Protein AF-A0A0F5FU61-F1 (afdb_monomer_lite)

InterPro domains:
  IPR010064 Bacteriophage HK97-gp10, putative tail-component [PF04883] (12-126)
  IPR010064 Bacteriophage HK97-gp10, putative tail-component [TIGR01725] (8-158)

pLDDT: mean 83.32, std 13.16, range [36.47, 97.88]

Foldseek 3Di:
DDDDDDDPDVVVLVVLCVVPDLVVVQVLLQVLLQVLLVQLQQQLLVLDDDDVPDDPPDQSNFWHKAQDDPDCFLVVQLVVCVVVVHDNVVSVVSSVVRVVVPDPDSYDIDTGGDPVPPCVVCQQQPDPVDHHSRRNVVSCVVRVVVSVVSSVVSSVVVSVVSVVVVVVVVVVVVVVVD

Secondary structure (DSSP, 8-state):
-------S-HHHHHHHHHTS-HHHHHHHHHHHHHHHHHHHHHHHHHHS---TTSPSS-TGGGEEEES-----TTHHHHHHHHHTT--HHHHHHHHHHHHHHT--SSS--EEEE-TT-TTHHHHHH--SSS----SHHHHHHHHHHHHHHHHHHHHHHHHHHHHHHHHHHHHHHHHHH-

Sequence (178 aa):
MKVSYKVEGLSEFDAALGQLSKATARNVLRRVLMKAGQPIADTAARLAPDDPETGTPDLHTSITVSPQLKNPVGKAEYREVLQAGGSRAEAAAAMRDARRAGSETFAEVYVGPDYRQFHAHFQEFGTAHHGPQPFVRPAFDQEAGKALDIIKAELGDEIEKAAQRAARRAARRAARGS

Radius of gyration: 21.15 Å; chains: 1; bounding box: 52×39×60 Å

Structure (mmCIF, N/CA/C/O backbone):
data_AF-A0A0F5FU61-F1
#
_entry.id   AF-A0A0F5FU61-F1
#
loop_
_atom_site.group_PDB
_atom_site.id
_atom_site.type_symbol
_atom_site.label_atom_id
_atom_site.label_alt_id
_atom_site.label_comp_id
_atom_site.label_asym_id
_atom_site.label_entity_id
_atom_site.label_seq_id
_atom_site.pdbx_PDB_ins_code
_atom_site.Cartn_x
_atom_site.Cartn_y
_atom_site.Cartn_z
_atom_site.occupancy
_atom_site.B_iso_or_equiv
_atom_site.auth_seq_id
_atom_site.auth_comp_id
_atom_site.auth_asym_id
_atom_site.auth_atom_id
_atom_site.pdbx_PDB_model_num
ATOM 1 N N . MET A 1 1 ? -3.041 6.351 -18.960 1.00 38.34 1 MET A N 1
ATOM 2 C CA . MET A 1 1 ? -4.492 6.079 -18.842 1.00 38.34 1 MET A CA 1
ATOM 3 C C . MET A 1 1 ? -4.848 6.008 -17.360 1.00 38.34 1 MET A C 1
ATOM 5 O O . MET A 1 1 ? -4.178 5.283 -16.634 1.00 38.34 1 MET A O 1
ATOM 9 N N . LYS A 1 2 ? -5.814 6.801 -16.880 1.00 36.47 2 LYS A N 1
ATOM 10 C CA . LYS A 1 2 ? -6.276 6.758 -15.481 1.00 36.47 2 LYS A CA 1
ATOM 11 C C . LYS A 1 2 ? -7.367 5.692 -15.388 1.00 36.47 2 LYS A C 1
ATOM 13 O O . LYS A 1 2 ? -8.394 5.839 -16.038 1.00 36.47 2 LYS A O 1
ATOM 18 N N . VAL A 1 3 ? -7.127 4.621 -14.639 1.00 43.59 3 VAL A N 1
ATOM 19 C CA . VAL A 1 3 ? -8.139 3.584 -14.397 1.00 43.59 3 VAL A CA 1
ATOM 20 C C . VAL A 1 3 ? -8.882 3.956 -13.116 1.00 43.59 3 VAL A C 1
ATOM 22 O O . VAL A 1 3 ? -8.250 4.173 -12.083 1.00 43.59 3 VAL A O 1
ATOM 25 N N . SER A 1 4 ? -10.206 4.095 -13.193 1.00 46.91 4 SER A N 1
ATOM 26 C CA . SER A 1 4 ? -11.071 4.411 -12.052 1.00 46.91 4 SER A CA 1
ATOM 27 C C . SER A 1 4 ? -12.070 3.286 -11.821 1.00 46.91 4 SER A C 1
ATOM 29 O O . SER A 1 4 ? -12.749 2.874 -12.759 1.00 46.91 4 SER A O 1
ATOM 31 N N . TYR A 1 5 ? -12.204 2.851 -10.573 1.00 55.41 5 TYR A N 1
ATOM 32 C CA . TYR A 1 5 ? -13.170 1.840 -10.150 1.00 55.41 5 TYR A CA 1
ATOM 33 C C . TYR A 1 5 ? -14.193 2.477 -9.202 1.00 55.41 5 TYR A C 1
ATOM 35 O O . TYR A 1 5 ? -13.824 3.313 -8.376 1.00 55.41 5 TYR A O 1
ATOM 43 N N . LYS A 1 6 ? -15.475 2.103 -9.324 1.00 54.50 6 LYS A N 1
ATOM 44 C CA . LYS A 1 6 ? -16.561 2.564 -8.444 1.00 54.50 6 LYS A CA 1
ATOM 45 C C . LYS A 1 6 ? -16.954 1.429 -7.501 1.00 54.50 6 LYS A C 1
ATOM 47 O O . LYS A 1 6 ? -17.219 0.321 -7.954 1.00 54.50 6 LYS A O 1
ATOM 52 N N . VAL A 1 7 ? -16.997 1.719 -6.204 1.00 60.44 7 VAL A N 1
ATOM 53 C CA . VAL A 1 7 ? -17.433 0.788 -5.156 1.00 60.44 7 VAL A CA 1
ATOM 54 C C . VAL A 1 7 ? -18.645 1.394 -4.452 1.00 60.44 7 VAL A C 1
ATOM 56 O O . VAL A 1 7 ? -18.636 2.579 -4.123 1.00 60.44 7 VAL A O 1
ATOM 59 N N . GLU A 1 8 ? -19.688 0.594 -4.243 1.00 64.75 8 GLU A N 1
ATOM 60 C CA . GLU A 1 8 ? -20.921 0.984 -3.542 1.00 64.75 8 GLU A CA 1
ATOM 61 C C . GLU A 1 8 ? -20.936 0.370 -2.126 1.00 64.75 8 GLU A C 1
ATOM 63 O O . GLU A 1 8 ? -20.306 -0.663 -1.901 1.00 64.75 8 GLU A O 1
ATOM 68 N N . GLY A 1 9 ? -21.600 1.017 -1.157 1.00 62.59 9 GLY A N 1
ATOM 69 C CA . GLY A 1 9 ? -21.680 0.549 0.243 1.00 62.59 9 GLY A CA 1
ATOM 70 C C . GLY A 1 9 ? -20.600 1.084 1.204 1.00 62.59 9 GLY A C 1
ATOM 71 O O . GLY A 1 9 ? -20.531 0.681 2.366 1.00 62.59 9 GLY A O 1
ATOM 72 N N . LEU A 1 10 ? -19.733 1.995 0.745 1.00 64.06 10 LEU A N 1
ATOM 73 C CA . LEU A 1 10 ? -18.685 2.607 1.580 1.00 64.06 10 LEU A CA 1
ATOM 74 C C . LEU A 1 10 ? -19.239 3.578 2.638 1.00 64.06 10 LEU A C 1
ATOM 76 O O . LEU A 1 10 ? -18.571 3.829 3.636 1.00 64.06 10 LEU A O 1
ATOM 80 N N . SER A 1 11 ? -20.443 4.114 2.445 1.00 62.84 11 SER A N 1
ATOM 81 C CA . SER A 1 11 ? -21.120 5.000 3.402 1.00 62.84 11 SER A CA 1
ATOM 82 C C . SER A 1 11 ? -21.536 4.272 4.677 1.00 62.84 11 SER A C 1
ATOM 84 O O . SER A 1 11 ? -21.298 4.751 5.783 1.00 62.84 11 SER A O 1
ATOM 86 N N . GLU A 1 12 ? -22.126 3.087 4.535 1.00 60.34 12 GLU A N 1
ATOM 87 C CA . GLU A 1 12 ? -22.522 2.216 5.638 1.00 60.34 12 GLU A CA 1
ATOM 88 C C . GLU A 1 12 ? -21.283 1.712 6.386 1.00 60.34 12 GLU A C 1
ATOM 90 O O . GLU A 1 12 ? -21.276 1.626 7.617 1.00 60.34 12 GLU A O 1
ATOM 95 N N . PHE A 1 13 ? -20.203 1.454 5.644 1.00 61.50 13 PHE A N 1
ATOM 96 C CA . PHE A 1 13 ? -18.892 1.173 6.211 1.00 61.50 13 PHE A CA 1
ATOM 97 C C . PHE A 1 13 ? -18.339 2.350 7.014 1.00 61.50 13 PHE A C 1
ATOM 99 O O . PHE A 1 13 ? -17.905 2.141 8.142 1.00 61.50 13 PHE A O 1
ATOM 106 N N . ASP A 1 14 ? -18.368 3.573 6.481 1.00 62.62 14 ASP A N 1
ATOM 107 C CA . ASP A 1 14 ? -17.872 4.762 7.180 1.00 62.62 14 ASP A CA 1
ATOM 108 C C . ASP A 1 14 ? -18.677 5.040 8.459 1.00 62.62 14 ASP A C 1
ATOM 110 O O . ASP A 1 14 ? -18.102 5.319 9.510 1.00 62.62 14 ASP A O 1
ATOM 114 N N . ALA A 1 15 ? -19.997 4.829 8.434 1.00 66.69 15 ALA A N 1
ATOM 115 C CA . ALA A 1 15 ? -20.842 4.910 9.625 1.00 66.69 15 ALA A CA 1
ATOM 116 C C . ALA A 1 15 ? -20.478 3.846 10.684 1.00 66.69 15 ALA A C 1
ATOM 118 O O . ALA A 1 15 ? -20.375 4.159 11.876 1.00 66.69 15 ALA A O 1
ATOM 119 N N . ALA A 1 16 ? -20.229 2.598 10.268 1.00 61.81 16 ALA A N 1
ATOM 120 C CA . ALA A 1 16 ? -19.784 1.525 11.161 1.00 61.81 16 ALA A CA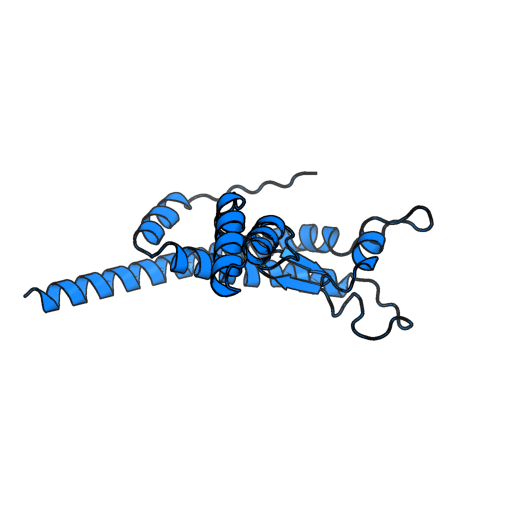 1
ATOM 121 C C . ALA A 1 16 ? -18.360 1.771 11.703 1.00 61.81 16 ALA A C 1
ATOM 123 O O . ALA A 1 16 ? -18.082 1.538 12.885 1.00 61.81 16 ALA A O 1
ATOM 124 N N . LEU A 1 17 ? -17.463 2.295 10.864 1.00 61.50 17 LEU A N 1
ATOM 125 C CA . LEU A 1 17 ? -16.117 2.720 11.241 1.00 61.50 17 LEU A CA 1
ATOM 126 C C . LEU A 1 17 ? -16.120 3.953 12.139 1.00 61.50 17 LEU A C 1
ATOM 128 O O . LEU A 1 17 ? -15.211 4.084 12.955 1.00 61.50 17 LEU A O 1
ATOM 132 N N . GLY A 1 18 ? -17.117 4.830 12.035 1.00 64.62 18 GLY A N 1
ATOM 133 C CA . GLY A 1 18 ? -17.269 6.011 12.882 1.00 64.62 18 GLY A CA 1
ATOM 134 C C . GLY A 1 18 ? -17.419 5.663 14.365 1.00 64.62 18 GLY A C 1
ATOM 135 O O . GLY A 1 18 ? -17.069 6.465 15.229 1.00 64.62 18 GLY A O 1
ATOM 136 N N . GLN A 1 19 ? -17.854 4.435 14.680 1.00 64.50 19 GLN A N 1
ATOM 137 C CA . GLN A 1 19 ? -17.843 3.904 16.049 1.00 64.50 19 GLN A CA 1
ATOM 138 C C . GLN A 1 19 ? -16.461 3.404 16.507 1.00 64.50 19 GLN A C 1
ATOM 140 O O . GLN A 1 19 ? -16.232 3.183 17.703 1.00 64.50 19 GLN A O 1
ATOM 145 N N . LEU A 1 20 ? -15.527 3.195 15.578 1.00 65.19 20 LEU A N 1
ATOM 146 C CA . LEU A 1 20 ? -14.139 2.851 15.859 1.00 65.19 20 LEU A CA 1
ATOM 147 C C . LEU A 1 20 ? -13.284 4.117 15.981 1.00 65.19 20 LEU A C 1
ATOM 149 O O . LEU A 1 20 ? -13.576 5.176 15.437 1.00 65.19 20 LEU A O 1
ATOM 153 N N . SER A 1 21 ? -12.155 4.006 16.684 1.00 73.75 21 SER A N 1
ATOM 154 C CA . SER A 1 21 ? -11.174 5.092 16.657 1.00 73.75 21 SER A CA 1
ATOM 155 C C . SER A 1 21 ? -10.604 5.243 15.238 1.00 73.75 21 SER A C 1
ATOM 157 O O . SER A 1 21 ? -10.330 4.237 14.573 1.00 73.75 21 SER A O 1
ATOM 159 N N . LYS A 1 22 ? -10.319 6.480 14.803 1.00 77.69 22 LYS A N 1
ATOM 160 C CA . LYS A 1 22 ? -9.656 6.755 13.508 1.00 77.69 22 LYS A CA 1
ATOM 161 C C . LYS A 1 22 ? -8.376 5.927 13.312 1.00 77.69 22 LYS A C 1
ATOM 163 O O . LYS A 1 22 ? -8.039 5.544 12.196 1.00 77.69 22 LYS A O 1
ATOM 168 N N . ALA A 1 23 ? -7.651 5.648 14.398 1.00 78.06 23 ALA A N 1
ATOM 169 C CA . ALA A 1 23 ? -6.447 4.821 14.370 1.00 78.06 23 ALA A CA 1
ATOM 170 C C . ALA A 1 23 ? -6.748 3.349 14.053 1.00 78.06 23 ALA A C 1
ATOM 172 O O . ALA A 1 23 ? -6.041 2.741 13.252 1.00 78.06 23 ALA A O 1
ATOM 173 N N . THR A 1 24 ? -7.803 2.785 14.644 1.00 79.81 24 THR A N 1
ATOM 174 C CA . THR A 1 24 ? -8.236 1.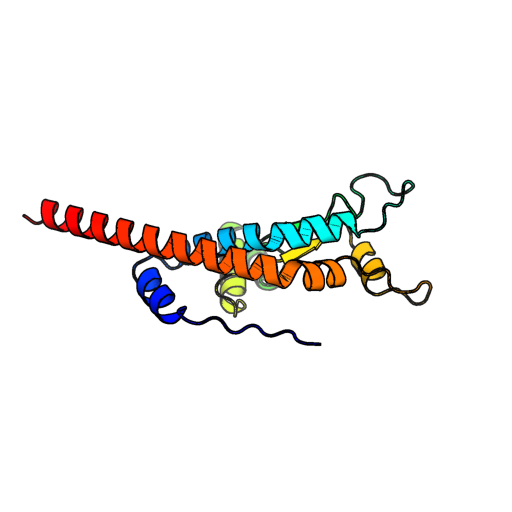411 14.366 1.00 79.81 24 THR A CA 1
ATOM 175 C C . THR A 1 24 ? -8.676 1.263 12.915 1.00 79.81 24 THR A C 1
ATOM 177 O O . THR A 1 24 ? -8.175 0.371 12.238 1.00 79.81 24 THR A O 1
ATOM 180 N N . ALA A 1 25 ? -9.535 2.163 12.429 1.00 80.31 25 ALA A N 1
ATOM 181 C CA . ALA A 1 25 ? -10.032 2.143 11.054 1.00 80.31 25 ALA A CA 1
ATOM 182 C C . ALA A 1 25 ? -8.884 2.184 10.031 1.00 80.31 25 ALA A C 1
ATOM 184 O O . ALA A 1 25 ? -8.775 1.313 9.173 1.00 80.31 25 ALA A O 1
ATOM 185 N N . ARG A 1 26 ? -7.939 3.118 10.192 1.00 84.56 26 ARG A N 1
ATOM 186 C CA . ARG A 1 26 ? -6.755 3.212 9.324 1.00 84.56 26 ARG A CA 1
ATOM 187 C C . ARG A 1 26 ? -5.874 1.962 9.361 1.00 84.56 26 ARG A C 1
ATOM 189 O O . ARG A 1 26 ? -5.340 1.566 8.331 1.00 84.56 26 ARG A O 1
ATOM 196 N N . ASN A 1 27 ? -5.690 1.344 10.528 1.00 86.06 27 ASN A N 1
ATOM 197 C CA . ASN A 1 27 ? -4.889 0.121 10.634 1.00 86.06 27 ASN A CA 1
ATOM 198 C C . ASN A 1 27 ? -5.570 -1.073 9.960 1.00 86.06 27 ASN A C 1
ATOM 200 O O . ASN A 1 27 ? -4.880 -1.888 9.354 1.00 86.06 27 ASN A O 1
ATOM 204 N N . VAL A 1 28 ? -6.898 -1.169 10.051 1.00 86.75 28 VAL A N 1
ATOM 205 C CA . VAL A 1 28 ? -7.679 -2.173 9.319 1.00 86.75 28 VAL A CA 1
ATOM 206 C C . VAL A 1 28 ? -7.499 -1.968 7.819 1.00 86.75 28 VAL A C 1
ATOM 208 O O . VAL A 1 28 ? -7.024 -2.875 7.143 1.00 86.75 28 VAL A O 1
ATOM 211 N N . LEU A 1 29 ? -7.746 -0.753 7.325 1.00 88.44 29 LEU A N 1
ATOM 212 C CA . LEU A 1 29 ? -7.585 -0.426 5.908 1.00 88.44 29 LEU A CA 1
ATOM 213 C C . LEU A 1 29 ? -6.185 -0.739 5.391 1.00 88.44 29 LEU A C 1
ATOM 215 O O . LEU A 1 29 ? -6.049 -1.370 4.353 1.00 88.44 29 LEU A O 1
ATOM 219 N N . ARG A 1 30 ? -5.134 -0.377 6.136 1.00 91.25 30 ARG A N 1
ATOM 220 C CA . ARG A 1 30 ? -3.759 -0.718 5.750 1.00 91.25 30 ARG A CA 1
ATOM 221 C C . ARG A 1 30 ? -3.552 -2.219 5.592 1.00 91.25 30 ARG A C 1
ATOM 223 O O . ARG A 1 30 ? -2.900 -2.615 4.642 1.00 91.25 30 ARG A O 1
ATOM 230 N N . ARG A 1 31 ? -4.094 -3.059 6.478 1.00 92.19 31 ARG A N 1
ATOM 231 C CA . ARG A 1 31 ? -3.955 -4.522 6.349 1.00 92.19 31 ARG A CA 1
ATOM 232 C C . ARG A 1 31 ? -4.666 -5.053 5.112 1.00 92.19 31 ARG A C 1
ATOM 234 O O . ARG A 1 31 ? -4.086 -5.863 4.398 1.00 92.19 31 ARG A O 1
ATOM 241 N N . VAL A 1 32 ? -5.878 -4.565 4.855 1.00 93.56 32 VAL A N 1
ATOM 242 C CA . VAL A 1 32 ? -6.642 -4.927 3.656 1.00 93.56 32 VAL A CA 1
ATOM 243 C C . VAL A 1 32 ? -5.875 -4.534 2.396 1.00 93.56 32 VAL A C 1
ATOM 245 O O . VAL A 1 32 ? -5.652 -5.368 1.525 1.00 93.56 32 VAL A O 1
ATOM 248 N N . LEU A 1 33 ? -5.396 -3.291 2.339 1.00 94.25 33 LEU A N 1
ATOM 249 C CA . LEU A 1 33 ? -4.608 -2.782 1.222 1.00 94.25 33 LEU A CA 1
ATOM 250 C C . LEU A 1 33 ? -3.302 -3.563 1.024 1.00 94.25 33 LEU A C 1
ATOM 252 O O . LEU A 1 33 ? -2.962 -3.889 -0.108 1.00 94.25 33 LEU A O 1
ATOM 256 N N . MET A 1 34 ? -2.595 -3.913 2.103 1.00 95.69 34 MET A N 1
ATOM 257 C CA . MET A 1 34 ? -1.383 -4.740 2.029 1.00 95.69 34 MET A CA 1
ATOM 258 C C . MET A 1 34 ? -1.680 -6.108 1.407 1.00 95.69 34 MET A C 1
ATOM 260 O O . MET A 1 34 ? -0.973 -6.540 0.503 1.00 95.69 34 MET A O 1
ATOM 264 N N . LYS A 1 35 ? -2.757 -6.770 1.852 1.00 96.50 35 LYS A N 1
ATOM 265 C CA . LYS A 1 35 ? -3.172 -8.073 1.317 1.00 96.50 35 LYS A CA 1
ATOM 266 C C . LYS A 1 35 ? -3.579 -7.980 -0.155 1.00 96.50 35 LYS A C 1
ATOM 268 O O . LYS A 1 35 ? -3.198 -8.833 -0.947 1.00 96.50 35 LYS A O 1
ATOM 273 N N . ALA A 1 36 ? -4.321 -6.939 -0.519 1.00 96.56 36 ALA A N 1
ATOM 274 C CA . ALA A 1 36 ? -4.759 -6.696 -1.888 1.00 96.56 36 ALA A CA 1
ATOM 275 C C . ALA A 1 36 ? -3.612 -6.317 -2.835 1.00 96.56 36 ALA A C 1
ATOM 277 O O . ALA A 1 36 ? -3.673 -6.628 -4.019 1.00 96.56 36 ALA A O 1
ATOM 278 N N . GLY A 1 37 ? -2.564 -5.668 -2.324 1.00 96.38 37 GLY A N 1
ATOM 279 C CA . GLY A 1 37 ? -1.364 -5.343 -3.093 1.00 96.38 37 GLY A CA 1
ATOM 280 C C . GLY A 1 37 ? -0.461 -6.548 -3.363 1.00 96.38 37 GLY A C 1
ATOM 281 O O . GLY A 1 37 ? 0.331 -6.501 -4.300 1.00 96.38 37 GLY A O 1
ATOM 282 N N . GLN A 1 38 ? -0.580 -7.627 -2.581 1.00 97.06 38 GLN A N 1
ATOM 283 C CA . GLN A 1 38 ? 0.333 -8.769 -2.667 1.00 97.06 38 GLN A CA 1
ATOM 284 C C . GLN A 1 38 ? 0.308 -9.475 -4.035 1.00 97.06 38 GLN A C 1
ATOM 286 O O . GLN A 1 38 ? 1.383 -9.653 -4.594 1.00 97.06 38 GLN A O 1
ATOM 291 N N . PRO A 1 39 ? -0.849 -9.785 -4.658 1.00 97.88 39 PRO A N 1
ATOM 292 C CA . PRO A 1 39 ? -0.864 -10.396 -5.991 1.00 97.88 39 PRO A CA 1
ATOM 293 C C . PRO A 1 39 ? -0.185 -9.538 -7.066 1.00 97.88 39 PRO A C 1
ATOM 295 O O . PRO A 1 39 ? 0.478 -10.071 -7.957 1.00 97.88 39 PRO A O 1
ATOM 298 N N . ILE A 1 40 ? -0.320 -8.210 -6.965 1.00 97.56 40 ILE A N 1
ATOM 299 C CA . ILE A 1 40 ? 0.358 -7.264 -7.860 1.00 97.56 40 ILE A CA 1
ATOM 300 C C . ILE A 1 40 ? 1.870 -7.336 -7.625 1.00 97.56 40 ILE A C 1
ATOM 302 O O . ILE A 1 40 ? 2.620 -7.413 -8.591 1.00 97.56 40 ILE A O 1
ATOM 306 N N . ALA A 1 41 ? 2.320 -7.345 -6.365 1.00 95.88 41 ALA A N 1
ATOM 307 C CA . ALA A 1 41 ? 3.736 -7.470 -6.024 1.00 95.88 41 ALA A CA 1
ATOM 308 C C . ALA A 1 41 ? 4.333 -8.791 -6.527 1.00 95.88 41 ALA A C 1
ATOM 310 O O . ALA A 1 41 ? 5.376 -8.775 -7.171 1.00 95.88 41 ALA A O 1
ATOM 311 N N . ASP A 1 42 ? 3.641 -9.909 -6.302 1.00 96.12 42 ASP A N 1
ATOM 312 C CA . ASP A 1 42 ? 4.072 -11.243 -6.729 1.00 96.12 42 ASP A CA 1
ATOM 313 C C . ASP A 1 42 ? 4.180 -11.327 -8.258 1.00 96.12 42 ASP A C 1
ATOM 315 O O . ASP A 1 42 ? 5.140 -11.865 -8.812 1.00 96.12 42 ASP A O 1
ATOM 319 N N . THR A 1 43 ? 3.206 -10.750 -8.965 1.00 96.69 43 THR A N 1
ATOM 320 C CA . THR A 1 43 ? 3.219 -10.706 -10.429 1.00 96.69 43 THR A CA 1
ATOM 321 C C . THR A 1 43 ? 4.311 -9.781 -10.951 1.00 96.69 43 THR A C 1
ATOM 323 O O . THR A 1 43 ? 5.004 -10.145 -11.896 1.00 96.69 43 THR A O 1
ATOM 326 N N . ALA A 1 44 ? 4.510 -8.622 -10.325 1.00 95.12 44 ALA A N 1
ATOM 327 C CA . ALA A 1 44 ? 5.577 -7.697 -10.686 1.00 95.12 44 ALA A CA 1
ATOM 328 C C . ALA A 1 44 ? 6.957 -8.323 -10.456 1.00 95.12 44 ALA A C 1
ATOM 330 O O . ALA A 1 44 ? 7.811 -8.203 -11.324 1.00 95.12 44 ALA A O 1
ATOM 331 N N . ALA A 1 45 ? 7.154 -9.050 -9.353 1.00 92.94 45 ALA A N 1
ATOM 332 C CA . ALA A 1 45 ? 8.372 -9.814 -9.094 1.00 92.94 45 ALA A CA 1
ATOM 333 C C . ALA A 1 45 ? 8.623 -10.867 -10.182 1.00 92.94 45 ALA A C 1
ATOM 335 O O . ALA A 1 45 ? 9.736 -10.988 -10.674 1.00 92.94 45 ALA A O 1
ATOM 336 N N . ARG A 1 46 ? 7.582 -11.586 -10.620 1.00 93.00 46 ARG A N 1
ATOM 337 C CA . ARG A 1 46 ? 7.686 -12.587 -11.697 1.00 93.00 46 ARG A CA 1
ATOM 338 C C . ARG A 1 46 ? 7.992 -11.980 -13.071 1.00 93.00 46 ARG A C 1
ATOM 340 O O . ARG A 1 46 ? 8.586 -12.649 -13.909 1.00 93.00 46 ARG A O 1
ATOM 347 N N . LEU A 1 47 ? 7.506 -10.770 -13.336 1.00 92.88 47 LEU A N 1
ATOM 348 C CA . LEU A 1 47 ? 7.733 -10.061 -14.598 1.00 92.88 47 LEU A CA 1
ATOM 349 C C . LEU A 1 47 ? 9.034 -9.254 -14.598 1.00 92.88 47 LEU A C 1
ATOM 351 O O . LEU A 1 47 ? 9.488 -8.847 -15.667 1.00 92.88 47 LEU A O 1
ATOM 355 N N . ALA A 1 48 ? 9.600 -8.988 -13.420 1.00 90.44 48 ALA A N 1
ATOM 356 C CA . ALA A 1 48 ? 10.843 -8.257 -13.288 1.00 90.44 48 ALA A CA 1
ATOM 357 C C . ALA A 1 48 ? 11.972 -9.020 -14.001 1.00 90.44 48 ALA A C 1
ATOM 359 O O . ALA A 1 48 ? 12.091 -10.234 -13.824 1.00 90.44 48 ALA A O 1
ATOM 360 N N . PRO A 1 49 ? 12.803 -8.327 -14.795 1.00 81.75 49 PRO A N 1
ATOM 361 C CA . PRO A 1 49 ? 13.996 -8.925 -15.370 1.00 81.75 49 PRO A CA 1
ATOM 362 C C . PRO A 1 49 ? 14.905 -9.479 -14.272 1.00 81.75 49 PRO A C 1
ATOM 364 O O . PRO A 1 49 ? 15.167 -8.797 -13.278 1.00 81.75 49 PRO A O 1
ATOM 367 N N . ASP A 1 50 ? 15.382 -10.701 -14.480 1.00 75.25 50 ASP A N 1
ATOM 368 C CA . ASP A 1 50 ? 16.385 -11.331 -13.633 1.00 75.25 50 ASP A CA 1
ATOM 369 C C . ASP A 1 50 ? 17.735 -11.218 -14.341 1.00 75.25 50 ASP A C 1
ATOM 371 O O . ASP A 1 50 ? 17.951 -11.844 -15.382 1.00 75.25 50 ASP A O 1
ATOM 375 N N . ASP A 1 51 ? 18.601 -10.345 -13.830 1.00 68.56 51 ASP A N 1
ATOM 376 C CA . ASP A 1 51 ? 19.965 -10.214 -14.326 1.00 68.56 51 ASP A CA 1
ATOM 377 C C . ASP A 1 51 ? 20.902 -11.001 -13.398 1.00 68.56 51 ASP A C 1
ATOM 379 O O . ASP A 1 51 ? 21.170 -10.543 -12.280 1.00 68.56 51 ASP A O 1
ATOM 383 N N . PRO A 1 52 ? 21.420 -12.163 -13.838 1.00 65.00 52 PRO A N 1
ATOM 384 C CA . PRO A 1 52 ? 22.296 -13.000 -13.024 1.00 65.00 52 PRO A CA 1
ATOM 385 C C . PRO A 1 52 ? 23.632 -12.323 -12.674 1.00 65.00 52 PRO A C 1
ATOM 387 O O . PRO A 1 52 ? 24.345 -12.820 -11.801 1.00 65.00 52 PRO A O 1
ATOM 390 N N . GLU A 1 53 ? 23.986 -11.204 -13.320 1.00 65.19 53 GLU A N 1
ATOM 391 C CA . GLU A 1 53 ? 25.166 -10.402 -12.979 1.00 65.19 53 GLU A CA 1
ATOM 392 C C . GLU A 1 53 ? 24.899 -9.390 -11.849 1.00 65.19 53 GLU A C 1
ATOM 394 O O . GLU A 1 53 ? 25.841 -8.888 -11.226 1.00 65.19 53 GLU A O 1
ATOM 399 N N . THR A 1 54 ? 23.631 -9.104 -11.527 1.00 64.75 54 THR A N 1
ATOM 400 C CA . THR A 1 54 ? 23.279 -8.208 -10.417 1.00 64.75 54 THR A CA 1
ATOM 401 C C . THR A 1 54 ? 23.310 -8.947 -9.078 1.00 64.75 54 THR A C 1
ATOM 403 O O . THR A 1 54 ? 22.608 -9.926 -8.850 1.00 64.75 54 THR A O 1
ATOM 406 N N . GLY A 1 55 ? 24.166 -8.491 -8.157 1.00 61.31 55 GLY A N 1
ATOM 407 C CA . GLY A 1 55 ? 24.254 -9.063 -6.811 1.00 61.31 55 GLY A CA 1
ATOM 408 C C . GLY A 1 55 ? 22.978 -8.837 -5.990 1.00 61.31 55 GLY A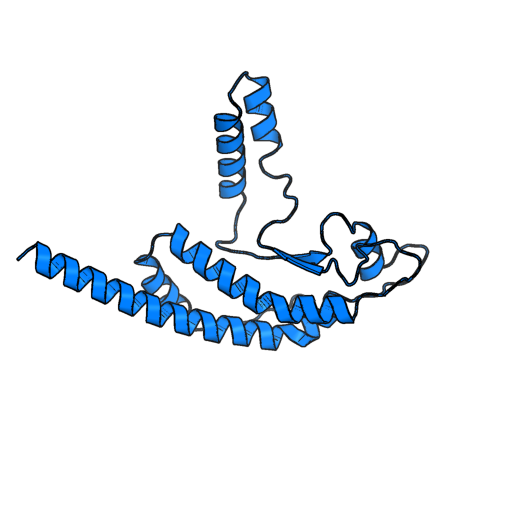 C 1
ATOM 409 O O . GLY A 1 55 ? 22.292 -7.831 -6.148 1.00 61.31 55 GLY A O 1
ATOM 410 N N . THR A 1 56 ? 22.687 -9.746 -5.057 1.00 61.91 56 THR A N 1
ATOM 411 C CA . THR A 1 56 ? 21.488 -9.669 -4.209 1.00 61.91 56 THR A CA 1
ATOM 412 C C . THR A 1 56 ? 21.490 -8.445 -3.280 1.00 61.91 56 THR A C 1
ATOM 414 O O . THR A 1 56 ? 22.526 -8.154 -2.670 1.00 61.91 56 THR A O 1
ATOM 417 N N . PRO A 1 57 ? 20.330 -7.808 -3.035 1.00 61.75 57 PRO A N 1
ATOM 418 C CA . PRO A 1 57 ? 19.019 -8.121 -3.610 1.00 61.75 57 PRO A CA 1
ATOM 419 C C . PRO A 1 57 ? 18.900 -7.616 -5.055 1.00 61.75 57 PRO A C 1
ATOM 421 O O . PRO A 1 57 ? 19.245 -6.471 -5.333 1.00 61.75 57 PRO A O 1
ATOM 424 N N . ASP A 1 58 ? 18.398 -8.469 -5.941 1.00 74.50 58 ASP A N 1
ATOM 425 C CA . ASP A 1 58 ? 18.065 -8.148 -7.333 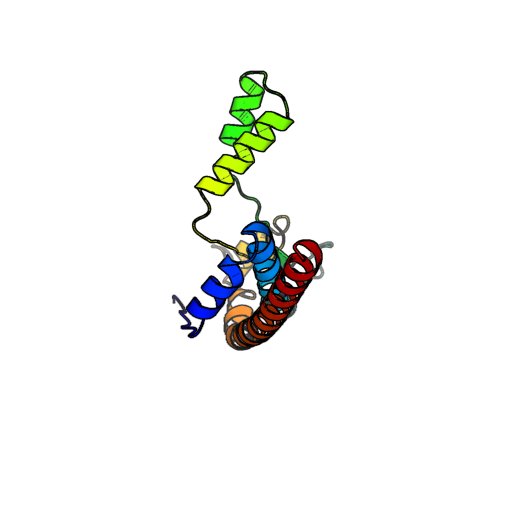1.00 74.50 58 ASP A CA 1
ATOM 426 C C . ASP A 1 58 ? 16.687 -7.461 -7.427 1.00 74.50 58 ASP A C 1
ATOM 428 O O . ASP A 1 58 ? 16.008 -7.205 -6.423 1.00 74.50 58 ASP A O 1
ATOM 432 N N . LEU A 1 59 ? 16.259 -7.128 -8.646 1.00 79.88 59 LEU A N 1
ATOM 433 C CA . LEU A 1 59 ? 14.978 -6.462 -8.853 1.00 79.88 59 LEU A CA 1
ATOM 434 C C . LEU A 1 59 ? 13.790 -7.368 -8.490 1.00 79.88 59 LEU A C 1
ATOM 436 O O . LEU A 1 59 ? 12.853 -6.897 -7.837 1.00 79.88 59 LEU A O 1
ATOM 440 N N . HIS A 1 60 ? 13.842 -8.656 -8.839 1.00 79.88 60 HIS A N 1
ATOM 441 C CA . HIS A 1 60 ? 12.733 -9.590 -8.643 1.00 79.88 60 HIS A CA 1
ATOM 442 C C . HIS A 1 60 ? 12.453 -9.862 -7.151 1.00 79.88 60 HIS A C 1
ATOM 444 O O . HIS A 1 60 ? 11.295 -9.916 -6.737 1.00 79.88 60 HIS A O 1
ATOM 450 N N . THR A 1 61 ? 13.489 -9.943 -6.312 1.00 83.19 61 THR A N 1
ATOM 451 C CA . THR A 1 61 ? 13.373 -10.143 -4.852 1.00 83.19 61 THR A CA 1
ATOM 452 C C . THR A 1 61 ? 13.039 -8.873 -4.067 1.00 83.19 61 THR A C 1
ATOM 454 O O . THR A 1 61 ? 12.754 -8.936 -2.869 1.00 83.19 61 THR A O 1
ATOM 457 N N . SER A 1 62 ? 13.067 -7.706 -4.715 1.00 85.19 62 SER A N 1
ATOM 458 C CA . SER A 1 62 ? 12.916 -6.401 -4.058 1.00 85.19 62 SER A CA 1
ATOM 459 C C . SER A 1 62 ? 11.519 -5.786 -4.150 1.00 85.19 62 SER A C 1
ATOM 461 O O . SER A 1 62 ? 11.302 -4.689 -3.625 1.00 85.19 62 SER A O 1
ATOM 463 N N . ILE A 1 63 ? 10.579 -6.442 -4.835 1.00 90.12 63 ILE A N 1
ATOM 464 C CA . ILE A 1 63 ? 9.220 -5.922 -4.981 1.00 90.12 63 ILE A CA 1
ATOM 465 C C . ILE A 1 63 ? 8.455 -6.134 -3.679 1.00 90.12 63 ILE A C 1
ATOM 467 O O . ILE A 1 63 ? 8.293 -7.253 -3.199 1.00 90.12 63 ILE A O 1
ATOM 471 N N . THR A 1 64 ? 7.967 -5.042 -3.097 1.00 91.94 64 THR A N 1
ATOM 472 C CA . THR A 1 64 ? 7.301 -5.054 -1.794 1.00 91.94 64 THR A CA 1
ATOM 473 C C . THR A 1 64 ? 5.959 -4.338 -1.838 1.00 91.94 64 THR A C 1
ATOM 475 O O . THR A 1 64 ? 5.703 -3.490 -2.696 1.00 91.94 64 THR A O 1
ATOM 478 N N . VAL A 1 65 ? 5.101 -4.670 -0.871 1.00 92.88 65 VAL A N 1
ATOM 479 C CA . VAL A 1 65 ? 3.926 -3.873 -0.515 1.00 92.88 65 VAL A CA 1
ATOM 480 C C . VAL A 1 65 ? 4.231 -3.177 0.802 1.00 92.88 65 VAL A C 1
ATOM 482 O O . VAL A 1 65 ? 4.598 -3.833 1.776 1.00 92.88 65 VAL A O 1
ATOM 485 N N . SER A 1 66 ? 4.110 -1.853 0.855 1.00 89.06 66 SER A N 1
ATOM 486 C CA . SER A 1 66 ? 4.474 -1.089 2.048 1.00 89.06 66 SER A CA 1
ATOM 487 C C . SER A 1 66 ? 3.580 0.133 2.242 1.00 89.06 66 SER A C 1
ATOM 489 O O . SER A 1 66 ? 3.343 0.881 1.297 1.00 89.06 66 SER A O 1
ATOM 491 N N . PRO A 1 67 ? 3.133 0.438 3.475 1.00 82.69 67 PRO A N 1
ATOM 492 C CA . PRO A 1 67 ? 2.490 1.714 3.786 1.00 82.69 67 PRO A CA 1
ATOM 493 C C . PRO A 1 67 ? 3.506 2.865 3.897 1.00 82.69 67 PRO A C 1
ATOM 495 O O . PRO A 1 67 ? 3.139 3.985 4.247 1.00 82.69 67 PRO A O 1
ATOM 498 N N . GLN A 1 68 ? 4.796 2.582 3.703 1.00 71.94 68 GLN A N 1
ATOM 499 C CA . GLN A 1 68 ? 5.892 3.530 3.828 1.00 71.94 68 GLN A CA 1
ATOM 500 C C . GLN A 1 68 ? 6.613 3.660 2.493 1.00 71.94 68 GLN A C 1
ATOM 502 O O . GLN A 1 68 ? 7.196 2.700 1.996 1.00 71.94 68 GLN A O 1
ATOM 507 N N . LEU A 1 69 ? 6.642 4.884 1.977 1.00 68.06 69 LEU A N 1
ATOM 508 C CA . LEU A 1 69 ? 7.603 5.317 0.973 1.00 68.06 69 LEU A CA 1
ATOM 509 C C . LEU A 1 69 ? 8.644 6.218 1.647 1.00 68.06 69 LEU A C 1
ATOM 511 O O . LEU A 1 69 ? 8.385 6.807 2.705 1.00 68.06 69 LEU A O 1
ATOM 515 N N . LYS A 1 70 ? 9.822 6.369 1.034 1.00 67.06 70 LYS A N 1
ATOM 516 C CA . LYS A 1 70 ? 10.794 7.395 1.430 1.00 67.06 70 LYS A CA 1
ATOM 517 C C . LYS A 1 70 ? 10.170 8.780 1.212 1.00 67.06 70 LYS A C 1
ATOM 519 O O . LYS A 1 70 ? 10.299 9.376 0.153 1.00 67.06 70 LYS A O 1
ATOM 524 N N . ASN A 1 71 ? 9.483 9.278 2.234 1.00 68.44 71 ASN A N 1
ATOM 525 C CA . ASN A 1 71 ? 8.711 10.508 2.168 1.00 68.44 71 ASN A CA 1
ATOM 526 C C . ASN A 1 71 ? 9.556 11.697 2.679 1.00 68.44 71 ASN A C 1
ATOM 528 O O . ASN A 1 71 ? 9.962 11.689 3.852 1.00 68.44 71 ASN A O 1
ATOM 532 N N . PRO A 1 72 ? 9.865 12.701 1.831 1.00 73.69 72 PRO A N 1
ATOM 533 C CA . PRO A 1 72 ? 10.594 13.893 2.255 1.00 73.69 72 PRO A CA 1
ATOM 534 C C . PRO A 1 72 ? 9.757 14.834 3.138 1.00 73.69 72 PRO A C 1
ATOM 536 O O . PRO A 1 72 ? 10.344 15.669 3.823 1.00 73.69 72 PRO A O 1
ATOM 539 N N . VAL A 1 73 ? 8.427 14.686 3.172 1.00 82.44 73 VAL A N 1
ATOM 540 C CA . VAL A 1 73 ? 7.519 15.511 3.984 1.00 82.44 73 VAL A CA 1
ATOM 541 C C . VAL A 1 73 ? 7.866 15.397 5.470 1.00 82.44 73 VAL A C 1
ATOM 543 O O . VAL A 1 73 ? 8.065 14.295 6.007 1.00 82.44 73 VAL A O 1
ATOM 546 N N . GLY A 1 74 ? 7.938 16.551 6.136 1.00 84.44 74 GLY A N 1
ATOM 547 C CA . GLY A 1 74 ? 8.296 16.664 7.545 1.00 84.44 74 GLY A CA 1
ATOM 548 C C . GLY A 1 74 ? 9.803 16.729 7.812 1.00 84.44 74 GLY A C 1
ATOM 549 O O . GLY A 1 74 ? 10.203 16.849 8.969 1.00 84.44 74 GLY A O 1
ATOM 550 N N . LYS A 1 75 ? 10.672 16.591 6.791 1.00 89.88 75 LYS A N 1
ATOM 551 C CA . LYS A 1 75 ? 12.133 16.663 6.992 1.00 89.88 75 LYS A CA 1
ATOM 552 C C . LYS A 1 75 ? 12.629 18.081 7.250 1.00 89.88 75 LYS A C 1
ATOM 554 O O . LYS A 1 75 ? 13.620 18.216 7.963 1.00 89.88 75 LYS A O 1
ATOM 559 N N . ALA A 1 76 ? 12.006 19.096 6.656 1.00 92.12 76 ALA A N 1
ATOM 560 C CA . ALA A 1 76 ? 12.397 20.485 6.882 1.00 92.12 76 ALA A CA 1
ATOM 561 C C . ALA A 1 76 ? 12.068 20.881 8.327 1.00 92.12 76 ALA A C 1
ATOM 563 O O . ALA A 1 76 ? 12.951 21.297 9.066 1.00 92.12 76 ALA A O 1
ATOM 564 N N . GLU A 1 77 ? 10.852 20.566 8.757 1.00 93.56 77 GLU A N 1
ATOM 565 C CA . GLU A 1 77 ? 10.298 20.791 10.089 1.00 93.56 77 GLU A CA 1
ATOM 566 C C . GLU A 1 77 ? 11.098 20.036 11.159 1.00 93.56 77 GLU A C 1
ATOM 568 O O . GLU A 1 77 ? 11.440 20.580 12.204 1.00 93.56 77 GLU A O 1
ATOM 573 N N . TYR A 1 78 ? 11.490 18.787 10.878 1.00 94.19 78 TYR A N 1
ATOM 574 C CA . TYR A 1 78 ? 12.387 18.037 11.761 1.00 94.19 78 TYR A CA 1
ATOM 575 C C . TYR A 1 78 ? 13.740 18.737 11.945 1.00 94.19 78 TYR A C 1
ATOM 577 O O . TYR A 1 78 ? 14.272 18.783 13.054 1.00 94.19 78 TYR A O 1
ATOM 585 N N . ARG A 1 79 ? 14.328 19.249 10.855 1.00 95.31 79 ARG A N 1
ATOM 586 C CA . ARG A 1 79 ? 15.629 19.932 10.897 1.00 95.31 79 ARG A CA 1
ATOM 587 C C . ARG A 1 79 ? 15.529 21.275 11.602 1.00 95.31 79 ARG A C 1
ATOM 589 O O . ARG A 1 79 ? 16.433 21.591 12.364 1.00 95.31 79 ARG A O 1
ATOM 596 N N . GLU A 1 80 ? 14.449 22.010 11.378 1.00 95.38 80 GLU A N 1
ATOM 597 C CA . GLU A 1 80 ? 14.172 23.289 12.024 1.00 95.38 80 GLU A CA 1
ATOM 598 C C . GLU A 1 80 ? 14.111 23.138 13.548 1.00 95.38 80 GLU A C 1
ATOM 600 O O . GLU A 1 80 ? 14.830 23.839 14.255 1.00 95.38 80 GLU A O 1
ATOM 605 N N . VAL A 1 81 ? 13.370 22.146 14.061 1.00 96.69 81 VAL A N 1
ATOM 606 C CA . VAL A 1 81 ? 13.298 21.893 15.512 1.00 96.69 81 VAL A CA 1
ATOM 607 C C . VAL A 1 81 ? 14.672 21.563 16.099 1.00 96.69 81 VAL A C 1
ATOM 609 O O . VAL A 1 81 ? 15.019 22.070 17.162 1.00 96.69 81 VAL A O 1
ATOM 612 N N . LEU A 1 82 ? 15.485 20.754 15.412 1.00 96.94 82 LEU A N 1
ATOM 613 C CA . LEU A 1 82 ? 16.842 20.451 15.881 1.00 96.94 82 LEU A CA 1
ATOM 614 C C . LEU A 1 82 ? 17.773 21.671 15.827 1.00 96.94 82 LEU A C 1
ATOM 616 O O . LEU A 1 82 ? 18.595 21.844 16.723 1.00 96.94 82 LEU A O 1
ATOM 620 N N . GLN A 1 83 ? 17.660 22.513 14.796 1.00 96.50 83 GLN A N 1
ATOM 621 C CA . GLN A 1 83 ? 18.446 23.746 14.667 1.00 96.50 83 GLN A CA 1
ATOM 622 C C . GLN A 1 83 ? 18.071 24.780 15.731 1.00 96.50 83 GLN A C 1
ATOM 624 O O . GLN A 1 83 ? 18.944 25.488 16.222 1.00 96.50 83 GLN A O 1
ATOM 629 N N . ALA A 1 84 ? 16.801 24.815 16.133 1.00 96.50 84 ALA A N 1
ATOM 630 C CA . ALA A 1 84 ? 16.308 25.635 17.234 1.00 96.50 84 ALA A CA 1
ATOM 631 C C . ALA A 1 84 ? 16.692 25.094 18.630 1.00 96.50 84 ALA A C 1
ATOM 633 O O . ALA A 1 84 ? 16.320 25.690 19.637 1.00 96.50 84 ALA A O 1
ATOM 634 N N . GLY A 1 85 ? 17.427 23.975 18.713 1.00 96.38 85 GLY A N 1
ATOM 635 C CA . GLY A 1 85 ? 17.856 23.365 19.977 1.00 96.38 85 GLY A CA 1
ATOM 636 C C . GLY A 1 85 ? 16.826 22.433 20.624 1.00 96.38 85 GLY A C 1
ATOM 637 O O . GLY A 1 85 ? 17.014 22.016 21.765 1.00 96.38 85 GLY A O 1
ATOM 638 N N . GLY A 1 86 ? 15.752 22.088 19.912 1.00 95.69 86 GLY A N 1
ATOM 639 C CA . GLY A 1 86 ? 14.732 21.154 20.376 1.00 95.69 86 GLY A CA 1
ATOM 640 C C . GLY A 1 86 ? 15.220 19.705 20.447 1.00 95.69 86 GLY A C 1
ATOM 641 O O . GLY A 1 86 ? 16.182 19.282 19.797 1.00 95.69 86 GLY A O 1
ATOM 642 N N . SER A 1 87 ? 14.519 18.904 21.239 1.00 97.38 87 SER A N 1
ATOM 643 C CA . SER A 1 87 ? 14.788 17.479 21.395 1.00 97.38 87 SER A CA 1
ATOM 644 C C . SER A 1 87 ? 14.407 16.676 20.146 1.00 97.38 87 SER A C 1
ATOM 646 O O . SER A 1 87 ? 13.547 17.048 19.343 1.00 97.38 87 SER A O 1
ATOM 648 N N . ARG A 1 88 ? 14.980 15.472 20.016 1.00 95.31 88 ARG A N 1
ATOM 649 C CA . ARG A 1 88 ? 14.586 14.515 18.964 1.00 95.31 88 ARG A CA 1
ATOM 650 C C . ARG A 1 88 ? 13.102 14.137 19.031 1.00 95.31 88 ARG A C 1
ATOM 652 O O . ARG A 1 88 ? 12.513 13.829 17.997 1.00 95.31 88 ARG A O 1
ATOM 659 N N . ALA A 1 89 ? 12.507 14.138 20.225 1.00 96.25 89 ALA A N 1
ATOM 660 C CA . ALA A 1 89 ? 11.095 13.817 20.410 1.00 96.25 89 ALA A CA 1
ATOM 661 C C . ALA A 1 89 ? 10.189 14.913 19.830 1.00 96.25 89 ALA A C 1
ATOM 663 O O . ALA A 1 89 ? 9.221 14.599 19.136 1.00 96.25 89 ALA A O 1
ATOM 664 N N . GLU A 1 90 ? 10.542 16.179 20.051 1.00 94.94 90 GLU A N 1
ATOM 665 C CA . GLU A 1 90 ? 9.843 17.339 19.488 1.00 94.94 90 GLU A CA 1
ATOM 666 C C . GLU A 1 90 ? 10.023 17.404 17.972 1.00 94.94 90 GLU A C 1
ATOM 668 O O . GLU A 1 90 ? 9.044 17.541 17.242 1.00 94.94 90 GLU A O 1
ATOM 673 N N . ALA A 1 91 ? 11.242 17.174 17.476 1.00 94.94 91 ALA A N 1
ATOM 674 C CA . ALA A 1 91 ? 11.503 17.119 16.040 1.00 94.94 91 ALA A CA 1
ATOM 675 C C . ALA A 1 91 ? 10.676 16.009 15.365 1.00 94.94 91 ALA A C 1
ATOM 677 O O . ALA A 1 91 ? 10.064 16.211 14.313 1.00 94.94 91 ALA A O 1
ATOM 678 N N . ALA A 1 92 ? 10.585 14.832 15.994 1.00 93.19 92 ALA A N 1
ATOM 679 C CA . ALA A 1 92 ? 9.742 13.738 15.520 1.00 93.19 92 ALA A CA 1
ATOM 680 C C . ALA A 1 92 ? 8.236 14.042 15.626 1.00 93.19 92 ALA A C 1
ATOM 682 O O . ALA A 1 92 ? 7.445 13.476 14.868 1.00 93.19 92 ALA A O 1
ATOM 683 N N . ALA A 1 93 ? 7.800 14.890 16.561 1.00 93.38 93 ALA A N 1
ATOM 684 C CA . ALA A 1 93 ? 6.420 15.367 16.621 1.00 93.38 93 ALA A CA 1
ATOM 685 C C . ALA A 1 93 ? 6.118 16.314 15.450 1.00 93.38 93 ALA A C 1
ATOM 687 O O . ALA A 1 93 ? 5.211 16.014 14.677 1.00 93.38 93 ALA A O 1
ATOM 688 N N . ALA A 1 94 ? 6.955 17.332 15.227 1.00 92.44 94 ALA A N 1
ATOM 689 C CA . ALA A 1 94 ? 6.810 18.278 14.118 1.00 92.44 94 ALA A CA 1
ATOM 690 C C . ALA A 1 94 ? 6.793 17.578 12.748 1.00 92.44 94 ALA A C 1
ATOM 692 O O . ALA A 1 94 ? 5.900 17.808 11.933 1.00 92.44 94 ALA A O 1
ATOM 693 N N . MET A 1 95 ? 7.703 16.619 12.528 1.00 92.25 95 MET A N 1
ATOM 694 C CA . MET A 1 95 ? 7.688 15.782 11.322 1.00 92.25 95 MET A CA 1
ATOM 695 C C . MET A 1 95 ? 6.356 15.039 11.149 1.00 92.25 95 MET A C 1
ATOM 697 O O . MET A 1 95 ? 5.840 14.923 10.036 1.00 92.25 95 MET A O 1
ATOM 701 N N . ARG A 1 96 ? 5.812 14.467 12.231 1.00 88.44 96 ARG A N 1
ATOM 702 C CA . ARG A 1 96 ? 4.551 13.713 12.178 1.00 88.44 96 ARG A CA 1
ATOM 703 C C . ARG A 1 96 ? 3.366 14.620 11.886 1.00 88.44 96 ARG A C 1
ATOM 705 O O . ARG A 1 96 ? 2.473 14.184 11.165 1.00 88.44 96 ARG A O 1
ATOM 712 N N . ASP A 1 97 ? 3.359 15.838 12.408 1.00 88.25 97 ASP A N 1
ATOM 713 C CA . ASP A 1 97 ? 2.273 16.786 12.175 1.00 88.25 97 ASP A CA 1
ATOM 714 C C . ASP A 1 97 ? 2.291 17.317 10.739 1.00 88.25 97 ASP A C 1
ATOM 716 O O . ASP A 1 97 ? 1.255 17.270 10.078 1.00 88.25 97 ASP A O 1
ATOM 720 N N . ALA A 1 98 ? 3.467 17.639 10.190 1.00 87.31 98 ALA A N 1
ATOM 721 C CA . ALA A 1 98 ? 3.619 17.965 8.769 1.00 87.31 98 ALA A CA 1
ATOM 722 C C . ALA A 1 98 ? 3.125 16.825 7.856 1.00 87.31 98 ALA A C 1
ATOM 724 O O . ALA A 1 98 ? 2.386 17.041 6.896 1.00 87.31 98 ALA A O 1
ATOM 725 N N . ARG A 1 99 ? 3.457 15.573 8.195 1.00 84.69 99 ARG A N 1
ATOM 726 C CA . ARG A 1 99 ? 2.970 14.394 7.457 1.00 84.69 99 ARG A CA 1
ATOM 727 C C . ARG A 1 99 ? 1.461 14.201 7.554 1.00 84.69 99 ARG A C 1
ATOM 729 O O . ARG A 1 99 ? 0.863 13.732 6.595 1.00 84.69 99 ARG A O 1
ATOM 736 N N . ARG A 1 100 ? 0.844 14.516 8.696 1.00 78.88 100 ARG A N 1
ATOM 737 C CA . ARG A 1 100 ? -0.618 14.454 8.848 1.00 78.88 100 ARG A CA 1
ATOM 738 C C . ARG A 1 100 ? -1.305 15.544 8.036 1.00 78.88 100 ARG A C 1
ATOM 740 O O . ARG A 1 100 ? -2.332 15.256 7.440 1.00 78.88 100 ARG A O 1
ATOM 747 N N . ALA A 1 101 ? -0.738 16.748 8.014 1.00 81.00 101 ALA A N 1
ATOM 748 C CA . ALA A 1 101 ? -1.279 17.876 7.266 1.00 81.00 101 ALA A CA 1
ATOM 749 C C . ALA A 1 101 ? -1.218 17.656 5.746 1.00 81.00 101 ALA A C 1
ATOM 751 O O . ALA A 1 101 ? -2.133 18.062 5.046 1.00 81.00 101 ALA A O 1
ATOM 752 N N . GLY A 1 102 ? -0.176 16.985 5.244 1.00 74.19 102 GLY A N 1
ATOM 753 C CA . GLY A 1 102 ? -0.019 16.691 3.813 1.00 74.19 102 GLY A CA 1
ATOM 754 C C . GLY A 1 102 ? -0.678 15.396 3.317 1.00 74.19 102 GLY A C 1
ATOM 755 O O . GLY A 1 102 ? -0.509 15.049 2.151 1.00 74.19 102 GLY A O 1
ATOM 756 N N . SER A 1 103 ? -1.365 14.637 4.179 1.00 70.81 103 SER A N 1
ATOM 757 C CA . SER A 1 103 ? -1.982 13.354 3.812 1.00 70.81 103 SER A CA 1
ATOM 758 C C . SER A 1 103 ? -3.445 13.554 3.418 1.00 70.81 103 SER A C 1
ATOM 760 O O . SER A 1 103 ? -4.324 13.531 4.276 1.00 70.81 103 SER A O 1
ATOM 762 N N . GLU A 1 104 ? -3.712 13.686 2.119 1.00 72.50 104 GLU A N 1
ATOM 763 C CA . GLU A 1 104 ? -5.079 13.740 1.562 1.00 72.50 104 GLU A CA 1
ATOM 764 C C . GLU A 1 104 ? -5.802 12.379 1.645 1.00 72.50 104 GLU A C 1
ATOM 766 O O . GLU A 1 104 ? -7.030 12.299 1.630 1.00 72.50 104 GLU A O 1
ATOM 771 N N . THR A 1 105 ? -5.050 11.278 1.745 1.00 77.62 105 THR A N 1
ATOM 772 C CA . THR A 1 105 ? -5.588 9.915 1.814 1.00 77.62 105 THR A CA 1
ATOM 773 C C . THR A 1 105 ? -5.711 9.441 3.264 1.00 77.62 105 THR A C 1
ATOM 775 O O . THR A 1 105 ? -4.833 9.652 4.105 1.00 77.62 105 THR A O 1
ATOM 778 N N . PHE A 1 106 ? -6.816 8.763 3.591 1.00 80.75 106 PHE A N 1
ATOM 779 C CA . PHE A 1 106 ? -7.031 8.221 4.940 1.00 80.75 106 PHE A CA 1
ATOM 780 C C . PHE A 1 106 ? -6.146 6.992 5.232 1.00 80.75 106 PHE A C 1
ATOM 782 O O . PHE A 1 106 ? -5.690 6.791 6.367 1.00 80.75 106 PHE A O 1
ATOM 789 N N . ALA A 1 107 ? -5.895 6.175 4.205 1.00 85.00 107 ALA A N 1
ATOM 790 C CA . ALA A 1 107 ? -4.965 5.055 4.206 1.00 85.00 107 ALA A CA 1
ATOM 791 C C . ALA A 1 107 ? -4.468 4.792 2.777 1.00 85.00 107 ALA A C 1
ATOM 793 O O . ALA A 1 107 ? -5.252 4.832 1.834 1.00 85.00 107 ALA A O 1
ATOM 794 N N . GLU A 1 108 ? -3.185 4.474 2.640 1.00 87.81 108 GLU A N 1
ATOM 795 C CA . GLU A 1 108 ? -2.552 4.118 1.372 1.00 87.81 108 GLU A CA 1
ATOM 796 C C . GLU A 1 108 ? -1.442 3.086 1.603 1.00 87.81 108 GLU A C 1
ATOM 798 O O . GLU A 1 108 ? -0.897 2.977 2.711 1.00 87.81 108 GLU A O 1
ATOM 803 N N . VAL A 1 109 ? -1.142 2.322 0.554 1.00 91.19 109 VAL A N 1
ATOM 804 C CA . VAL A 1 109 ? 0.018 1.433 0.451 1.00 91.19 109 VAL A CA 1
ATOM 805 C C . VAL A 1 109 ? 0.615 1.581 -0.942 1.00 91.19 109 VAL A C 1
ATOM 807 O O . VAL A 1 109 ? -0.093 1.887 -1.900 1.00 91.19 109 VAL A O 1
ATOM 810 N N . TYR A 1 110 ? 1.910 1.340 -1.045 1.00 91.00 110 TYR A N 1
ATOM 811 C CA . TYR A 1 110 ? 2.666 1.354 -2.282 1.00 91.00 110 TYR A CA 1
ATOM 812 C C . TYR A 1 110 ? 3.045 -0.077 -2.637 1.00 91.00 110 TYR A C 1
ATOM 814 O O . TYR A 1 110 ? 3.408 -0.850 -1.751 1.00 91.00 110 TYR A O 1
ATOM 822 N N . VAL A 1 111 ? 2.962 -0.408 -3.922 1.00 92.94 111 VAL A N 1
ATOM 823 C CA . VAL A 1 111 ? 3.445 -1.672 -4.479 1.00 92.94 111 VAL A CA 1
ATOM 824 C C . VAL A 1 111 ? 4.558 -1.342 -5.457 1.00 92.94 111 VAL A C 1
ATOM 826 O O . VAL A 1 111 ? 4.340 -0.558 -6.382 1.00 92.94 111 VAL A O 1
ATOM 829 N N . GLY A 1 112 ? 5.743 -1.905 -5.247 1.00 91.25 112 GLY A N 1
ATOM 830 C CA . GLY A 1 112 ? 6.870 -1.677 -6.140 1.00 91.25 112 GLY A CA 1
ATOM 831 C C . GLY A 1 112 ? 8.228 -2.023 -5.531 1.00 91.25 112 GLY A C 1
ATOM 832 O O . GLY A 1 112 ? 8.298 -2.525 -4.407 1.00 91.25 112 GLY A O 1
ATOM 833 N N . PRO A 1 113 ? 9.306 -1.760 -6.281 1.00 89.44 113 PRO A N 1
ATOM 834 C CA . PRO A 1 113 ? 10.674 -2.005 -5.839 1.00 89.44 113 PRO A CA 1
ATOM 835 C C . PRO A 1 113 ? 11.014 -1.232 -4.562 1.00 89.44 113 PRO A C 1
ATOM 837 O O . PRO A 1 113 ? 10.592 -0.084 -4.386 1.00 89.44 113 PRO A O 1
ATOM 840 N N . ASP A 1 114 ? 11.816 -1.839 -3.689 1.00 83.38 114 ASP A N 1
ATOM 841 C CA . ASP A 1 114 ? 12.403 -1.141 -2.545 1.00 83.38 114 ASP A CA 1
ATOM 842 C C . ASP A 1 114 ? 13.211 0.089 -2.997 1.00 83.38 114 ASP A C 1
ATOM 844 O O . ASP A 1 114 ? 13.799 0.129 -4.079 1.00 83.38 114 ASP A O 1
ATOM 848 N N . TYR A 1 115 ? 13.295 1.101 -2.129 1.00 76.56 115 TYR A N 1
ATOM 849 C CA . TYR A 1 115 ? 13.979 2.361 -2.428 1.00 76.56 115 TYR A CA 1
ATOM 850 C C . TYR A 1 115 ? 15.473 2.202 -2.766 1.00 76.56 115 TYR A C 1
ATOM 852 O O . TYR A 1 115 ? 16.080 3.149 -3.274 1.00 76.56 115 TYR A O 1
ATOM 860 N N . ARG A 1 116 ? 16.088 1.060 -2.433 1.00 78.88 116 ARG A N 1
ATOM 861 C CA . ARG A 1 116 ? 17.475 0.731 -2.788 1.00 78.88 116 ARG A CA 1
ATOM 862 C C . ARG A 1 116 ? 17.622 0.334 -4.257 1.00 78.88 116 ARG A C 1
ATOM 864 O O . ARG A 1 116 ? 18.687 0.573 -4.817 1.00 78.88 116 ARG A O 1
ATOM 871 N N . GLN A 1 117 ? 16.559 -0.154 -4.898 1.00 83.50 117 GLN A N 1
ATOM 872 C CA . GLN A 1 117 ? 16.538 -0.483 -6.326 1.00 83.50 117 GLN A CA 1
ATOM 873 C C . GLN A 1 117 ? 16.160 0.722 -7.184 1.00 83.50 117 GLN A C 1
ATOM 875 O O . GLN A 1 117 ? 15.179 0.720 -7.924 1.00 83.50 117 GLN A O 1
ATOM 880 N N . PHE A 1 118 ? 16.948 1.792 -7.097 1.00 82.00 118 PHE A N 1
ATOM 881 C CA . PHE A 1 118 ? 16.676 3.019 -7.852 1.00 82.00 118 PHE A CA 1
ATOM 882 C C . PHE A 1 118 ? 16.671 2.796 -9.378 1.00 82.00 118 PHE A C 1
ATOM 884 O O . PHE A 1 118 ? 15.968 3.506 -10.095 1.00 82.00 118 PHE A O 1
ATOM 891 N N . HIS A 1 119 ? 17.419 1.802 -9.874 1.00 83.81 119 HIS A N 1
ATOM 892 C CA . HIS A 1 119 ? 17.488 1.468 -11.298 1.00 83.81 119 HIS A CA 1
ATOM 893 C C . HIS A 1 119 ? 16.191 0.846 -11.836 1.00 83.81 119 HIS A C 1
ATOM 895 O O . HIS A 1 119 ? 15.932 0.919 -13.033 1.00 83.81 119 HIS A O 1
ATOM 901 N N . ALA A 1 120 ? 15.327 0.320 -10.965 1.00 88.56 120 ALA A N 1
ATOM 902 C CA . ALA A 1 120 ? 14.039 -0.247 -11.346 1.00 88.56 120 ALA A CA 1
ATOM 903 C C . ALA A 1 120 ? 13.141 0.739 -12.106 1.00 88.56 120 ALA A C 1
ATOM 905 O O . ALA A 1 120 ? 12.379 0.352 -12.987 1.00 88.56 120 ALA A O 1
ATOM 906 N N . HIS A 1 121 ? 13.242 2.031 -11.779 1.00 88.12 121 HIS A N 1
ATOM 907 C CA . HIS A 1 121 ? 12.496 3.075 -12.473 1.00 88.12 121 HIS A CA 1
ATOM 908 C C . HIS A 1 121 ? 12.958 3.233 -13.928 1.00 88.12 121 HIS A C 1
ATOM 910 O O . HIS A 1 121 ? 12.135 3.395 -14.826 1.00 88.12 121 HIS A O 1
ATOM 916 N N . PHE A 1 122 ? 14.267 3.135 -14.168 1.00 90.94 122 PHE A N 1
ATOM 917 C CA . PHE A 1 122 ? 14.831 3.137 -15.518 1.00 90.94 122 PHE A CA 1
ATOM 918 C C . PHE A 1 122 ? 14.446 1.875 -16.284 1.00 90.94 122 PHE A C 1
ATOM 920 O O . PHE A 1 122 ? 14.220 1.946 -17.486 1.00 90.94 122 PHE A O 1
ATOM 927 N N . GLN A 1 123 ? 14.299 0.744 -15.592 1.00 91.62 123 GLN A N 1
ATOM 928 C CA . GLN A 1 123 ? 13.808 -0.482 -16.208 1.00 91.62 123 GLN A CA 1
ATOM 929 C C . GLN A 1 123 ? 12.350 -0.339 -16.668 1.00 91.62 123 GLN A C 1
ATOM 931 O O . GLN A 1 123 ? 12.051 -0.583 -17.834 1.00 91.62 123 GLN A O 1
ATOM 936 N N . GLU A 1 124 ? 11.460 0.130 -15.786 1.00 91.75 124 GLU A N 1
ATOM 937 C CA . GLU A 1 124 ? 10.021 0.255 -16.065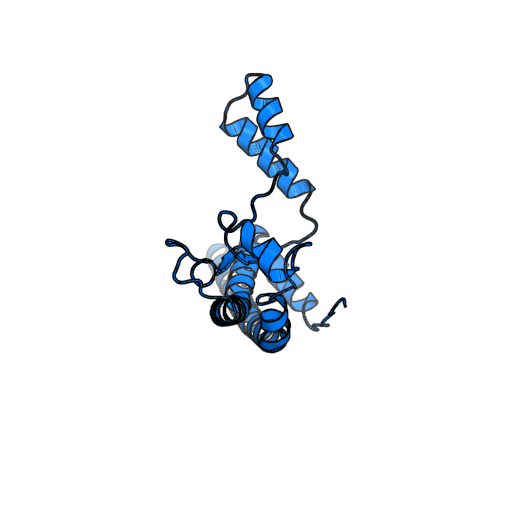 1.00 91.75 124 GLU A CA 1
ATOM 938 C C . GLU A 1 124 ? 9.732 1.205 -17.241 1.00 91.75 124 GLU A C 1
ATOM 940 O O . GLU A 1 124 ? 8.887 0.909 -18.086 1.00 91.75 124 GLU A O 1
ATOM 945 N N . PHE A 1 125 ? 10.436 2.340 -17.311 1.00 93.94 125 PHE A N 1
ATOM 946 C CA . PHE A 1 125 ? 10.155 3.407 -18.283 1.00 93.94 125 PHE A CA 1
ATOM 947 C C . PHE A 1 125 ? 11.166 3.514 -19.429 1.00 93.94 125 PHE A C 1
ATOM 949 O O . PHE A 1 125 ? 10.893 4.188 -20.423 1.00 93.94 125 PHE A O 1
ATOM 956 N N . GLY A 1 126 ? 12.296 2.821 -19.331 1.00 91.75 126 GLY A N 1
ATOM 957 C CA . GLY A 1 126 ? 13.400 2.939 -20.273 1.00 91.75 126 GLY A CA 1
ATOM 958 C C . GLY A 1 126 ? 14.271 4.167 -20.015 1.00 91.75 126 GLY A C 1
ATOM 959 O O . GLY A 1 126 ? 14.030 4.994 -19.130 1.00 91.75 126 GLY A O 1
ATOM 960 N N . THR A 1 127 ? 15.312 4.287 -20.829 1.00 92.00 127 THR A N 1
ATOM 961 C CA . THR A 1 127 ? 16.243 5.419 -20.839 1.00 92.00 127 THR A CA 1
ATOM 962 C C . THR A 1 127 ? 16.506 5.858 -22.278 1.00 92.00 127 THR A C 1
ATOM 964 O O . THR A 1 127 ? 15.960 5.303 -23.227 1.00 92.00 127 THR A O 1
ATOM 967 N N . ALA A 1 128 ? 17.390 6.837 -22.473 1.00 93.81 128 ALA A N 1
ATOM 968 C CA . ALA A 1 128 ? 17.874 7.175 -23.810 1.00 93.81 128 ALA A CA 1
ATOM 969 C C . ALA A 1 128 ? 18.664 6.028 -24.484 1.00 93.81 128 ALA A C 1
ATOM 971 O O . ALA A 1 128 ? 18.849 6.055 -25.697 1.00 93.81 128 ALA A O 1
ATOM 972 N N . HIS A 1 129 ? 19.144 5.042 -23.715 1.00 90.38 129 HIS A N 1
ATOM 973 C CA . HIS A 1 129 ? 20.049 3.990 -24.191 1.00 90.38 129 HIS A CA 1
ATOM 974 C C . HIS A 1 129 ? 19.391 2.608 -24.321 1.00 90.38 129 HIS A C 1
ATOM 976 O O . HIS A 1 129 ? 19.950 1.740 -24.985 1.00 90.38 129 HIS A O 1
ATOM 982 N N . HIS A 1 130 ? 18.211 2.395 -23.731 1.00 90.94 130 HIS A N 1
ATOM 983 C CA . HIS A 1 130 ? 17.415 1.181 -23.930 1.00 90.94 130 HIS A CA 1
ATOM 984 C C . HIS A 1 130 ? 15.916 1.459 -23.757 1.00 90.94 130 HIS A C 1
ATOM 986 O O . HIS A 1 130 ? 15.516 2.357 -23.015 1.00 90.94 130 HIS A O 1
ATOM 992 N N . GLY A 1 131 ? 15.080 0.660 -24.426 1.00 92.69 131 GLY A N 1
ATOM 993 C CA . GLY A 1 131 ? 13.623 0.759 -24.322 1.00 92.69 131 GLY A CA 1
ATOM 994 C C . GLY A 1 131 ? 13.066 0.312 -22.959 1.00 92.69 131 GLY A C 1
ATOM 995 O O . GLY A 1 131 ? 13.779 -0.346 -22.192 1.00 92.69 131 GLY A O 1
ATOM 996 N N . PRO A 1 132 ? 11.799 0.656 -22.659 1.00 93.69 132 PRO A N 1
ATOM 997 C CA . PRO A 1 132 ? 11.119 0.234 -21.437 1.00 93.69 132 PRO A CA 1
ATOM 998 C C . PRO A 1 132 ? 10.950 -1.284 -21.383 1.00 93.69 132 PRO A C 1
ATOM 1000 O O . PRO A 1 132 ? 10.574 -1.917 -22.370 1.00 93.69 132 PRO A O 1
ATOM 1003 N N . GLN A 1 133 ? 11.163 -1.846 -20.200 1.00 92.75 133 GLN A N 1
ATOM 1004 C CA . GLN A 1 133 ? 10.859 -3.231 -19.856 1.00 92.75 133 GLN A CA 1
ATOM 1005 C C . GLN A 1 133 ? 9.926 -3.222 -18.637 1.00 92.75 133 GLN A C 1
ATOM 1007 O O . GLN A 1 133 ? 10.374 -3.409 -17.504 1.00 92.75 133 GLN A O 1
ATOM 1012 N N . PRO A 1 134 ? 8.636 -2.916 -18.853 1.00 94.19 134 PRO A N 1
ATOM 1013 C CA . PRO A 1 134 ? 7.699 -2.704 -17.766 1.00 94.19 134 PRO A CA 1
ATOM 1014 C C . PRO A 1 134 ? 7.327 -4.030 -17.099 1.00 94.19 134 PRO A C 1
ATOM 1016 O O . PRO A 1 134 ? 7.041 -5.021 -17.768 1.00 94.19 134 PRO A O 1
ATOM 1019 N N . PHE A 1 135 ? 7.272 -4.025 -15.773 1.00 94.44 135 PHE A N 1
ATOM 1020 C CA . PHE A 1 135 ? 6.928 -5.180 -14.944 1.00 94.44 135 PHE A CA 1
ATOM 1021 C C . PHE A 1 135 ? 5.893 -4.818 -13.874 1.00 94.44 135 PHE A C 1
ATOM 1023 O O . PHE A 1 135 ? 5.024 -5.634 -13.568 1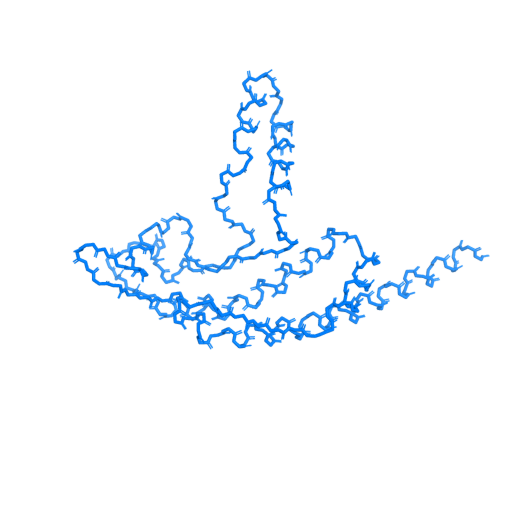.00 94.44 135 PHE A O 1
ATOM 1030 N N . VAL A 1 136 ? 5.890 -3.576 -13.369 1.00 94.00 136 VAL A N 1
ATOM 1031 C CA . VAL A 1 136 ? 4.883 -3.118 -12.397 1.00 94.00 136 VAL A CA 1
ATOM 1032 C C . VAL A 1 136 ? 3.565 -2.804 -13.088 1.00 94.00 136 VAL A C 1
ATOM 1034 O O . VAL A 1 136 ? 2.508 -3.238 -12.624 1.00 94.00 136 VAL A O 1
ATOM 1037 N N . ARG A 1 137 ? 3.588 -2.055 -14.199 1.00 94.44 137 ARG A N 1
ATOM 1038 C CA . ARG A 1 137 ? 2.352 -1.685 -14.894 1.00 94.44 137 ARG A CA 1
ATOM 1039 C C . ARG A 1 137 ? 1.576 -2.903 -15.416 1.00 94.44 137 ARG A C 1
ATOM 1041 O O . ARG A 1 137 ? 0.378 -2.965 -15.135 1.00 94.44 137 ARG A O 1
ATOM 1048 N N . PRO A 1 138 ? 2.204 -3.888 -16.086 1.00 96.62 138 PRO A N 1
ATOM 1049 C CA . PRO A 1 138 ? 1.498 -5.081 -16.537 1.00 96.62 138 PRO A CA 1
ATOM 1050 C C . PRO A 1 138 ? 0.987 -5.924 -15.365 1.00 96.62 138 PRO A C 1
ATOM 1052 O O . PRO A 1 138 ? -0.120 -6.448 -15.440 1.00 96.62 138 PRO A O 1
ATOM 1055 N N . ALA A 1 139 ? 1.735 -5.995 -14.256 1.00 96.88 139 ALA A N 1
ATOM 1056 C CA . ALA A 1 139 ? 1.270 -6.665 -13.045 1.00 96.88 139 ALA A CA 1
ATOM 1057 C C . ALA A 1 139 ? 0.020 -6.003 -12.456 1.00 96.88 139 ALA A C 1
ATOM 1059 O O . ALA A 1 139 ? -0.921 -6.693 -12.069 1.00 96.88 139 ALA A O 1
ATOM 1060 N N . PHE A 1 140 ? -0.022 -4.668 -12.420 1.00 96.00 140 PHE A N 1
ATOM 1061 C CA . PHE A 1 140 ? -1.215 -3.940 -11.999 1.00 96.00 140 PHE A CA 1
ATOM 1062 C C . PHE A 1 140 ? -2.390 -4.218 -12.935 1.00 96.00 140 PHE A C 1
ATOM 1064 O O . PHE A 1 140 ? -3.470 -4.553 -12.463 1.00 96.00 140 PHE A O 1
ATOM 1071 N N . ASP A 1 141 ? -2.193 -4.095 -14.248 1.00 96.44 141 ASP A N 1
ATOM 1072 C CA . ASP A 1 141 ? -3.271 -4.293 -15.219 1.00 96.44 141 ASP A CA 1
ATOM 1073 C C . ASP A 1 141 ? -3.817 -5.738 -15.174 1.00 96.44 141 ASP A C 1
ATOM 1075 O O . ASP A 1 141 ? -5.021 -5.938 -15.330 1.00 96.44 141 ASP A O 1
ATOM 1079 N N . GLN A 1 142 ? -2.966 -6.727 -14.876 1.00 97.19 142 GLN A N 1
ATOM 1080 C CA . GLN A 1 142 ? -3.355 -8.129 -14.702 1.00 97.19 142 GLN A CA 1
ATOM 1081 C C . GLN A 1 142 ? -4.119 -8.381 -13.391 1.00 97.19 142 GLN A C 1
ATOM 1083 O O . GLN A 1 142 ? -5.137 -9.073 -13.387 1.00 97.19 142 GLN A O 1
ATOM 1088 N N . GLU A 1 143 ? -3.639 -7.839 -12.271 1.00 97.88 143 GLU A N 1
ATOM 1089 C CA . GLU A 1 143 ? -4.105 -8.233 -10.935 1.00 97.88 143 GLU A CA 1
ATOM 1090 C C . GLU A 1 143 ? -5.051 -7.213 -10.279 1.00 97.88 143 GLU A C 1
ATOM 1092 O O . GLU A 1 143 ? -5.604 -7.491 -9.215 1.00 97.88 143 GLU A O 1
ATOM 1097 N N . ALA A 1 144 ? -5.300 -6.050 -10.894 1.00 94.12 144 ALA A N 1
ATOM 1098 C CA . ALA A 1 144 ? -6.153 -5.007 -10.315 1.00 94.12 144 ALA A CA 1
ATOM 1099 C C . ALA A 1 144 ? -7.571 -5.500 -9.985 1.00 94.12 144 ALA A C 1
ATOM 1101 O O . ALA A 1 144 ? -8.101 -5.152 -8.931 1.00 94.12 144 ALA A O 1
ATOM 1102 N N . GLY A 1 145 ? -8.175 -6.334 -10.839 1.00 95.75 145 GLY A N 1
ATOM 1103 C CA . GLY A 1 145 ? -9.492 -6.925 -10.568 1.00 95.75 145 GLY A CA 1
ATOM 1104 C C . GLY A 1 145 ? -9.484 -7.789 -9.305 1.00 95.75 145 GLY A C 1
ATOM 1105 O O . GLY A 1 145 ? -10.269 -7.566 -8.387 1.00 95.75 145 GLY A O 1
ATOM 1106 N N . LYS A 1 146 ? -8.508 -8.696 -9.199 1.00 96.75 146 LYS A N 1
ATOM 1107 C CA . LYS A 1 146 ? -8.328 -9.560 -8.026 1.00 96.75 146 LYS A CA 1
ATOM 1108 C C . LYS A 1 146 ? -8.026 -8.759 -6.759 1.00 96.75 146 LYS A C 1
ATOM 1110 O O . LYS A 1 146 ? -8.536 -9.082 -5.689 1.00 96.75 146 LYS A O 1
ATOM 1115 N N . ALA A 1 147 ? -7.223 -7.700 -6.863 1.00 95.56 147 ALA A N 1
ATOM 1116 C CA . ALA A 1 147 ? -6.954 -6.797 -5.750 1.00 95.56 147 ALA A CA 1
ATOM 1117 C C . ALA A 1 147 ? -8.247 -6.135 -5.243 1.00 95.56 147 ALA A C 1
ATOM 1119 O O . ALA A 1 147 ? -8.471 -6.072 -4.035 1.00 95.56 147 ALA A O 1
ATOM 1120 N N . LEU A 1 148 ? -9.130 -5.694 -6.146 1.00 94.19 148 LEU A N 1
ATOM 1121 C CA . LEU A 1 148 ? -10.433 -5.128 -5.780 1.00 94.19 148 LEU A CA 1
ATOM 1122 C C . LEU A 1 148 ? -11.354 -6.158 -5.127 1.00 94.19 148 LEU A C 1
ATOM 1124 O O . LEU A 1 148 ? -12.018 -5.827 -4.145 1.00 94.19 148 LEU A O 1
ATOM 1128 N N . ASP A 1 149 ? -11.361 -7.396 -5.616 1.00 95.00 149 ASP A N 1
ATOM 1129 C CA . ASP A 1 149 ? -12.140 -8.478 -5.011 1.00 95.00 149 ASP A CA 1
ATOM 1130 C C . ASP A 1 149 ? -11.668 -8.782 -3.583 1.00 95.00 149 ASP A C 1
ATOM 1132 O O . ASP A 1 149 ? -12.490 -8.910 -2.672 1.00 95.00 149 ASP A O 1
ATOM 1136 N N . ILE A 1 150 ? -10.348 -8.807 -3.356 1.00 95.56 150 ILE A N 1
ATOM 1137 C CA . ILE A 1 150 ? -9.763 -8.946 -2.013 1.00 95.56 150 ILE A CA 1
ATOM 1138 C C . ILE A 1 150 ? -10.193 -7.778 -1.124 1.00 95.56 150 ILE A C 1
ATOM 1140 O O . ILE A 1 150 ? -10.623 -8.003 0.005 1.00 95.56 150 ILE A O 1
ATOM 1144 N N . ILE A 1 151 ? -10.118 -6.537 -1.619 1.00 92.44 151 ILE A N 1
ATOM 1145 C CA . ILE A 1 151 ? -10.556 -5.359 -0.857 1.00 92.44 151 ILE A CA 1
ATOM 1146 C C . ILE A 1 151 ? -12.028 -5.503 -0.468 1.00 92.44 151 ILE A C 1
ATOM 1148 O O . ILE A 1 151 ? -12.369 -5.328 0.699 1.00 92.44 151 ILE A O 1
ATOM 1152 N N . LYS A 1 152 ? -12.899 -5.855 -1.416 1.00 88.56 152 LYS A N 1
ATOM 1153 C CA . LYS A 1 152 ? -14.336 -6.008 -1.169 1.00 88.56 152 LYS A CA 1
ATOM 1154 C C . LYS A 1 152 ? -14.620 -7.068 -0.103 1.00 88.56 152 LYS A C 1
ATOM 1156 O O . LYS A 1 152 ? -15.385 -6.796 0.821 1.00 88.56 152 LYS A O 1
ATOM 1161 N N . ALA A 1 153 ? -14.001 -8.243 -0.218 1.00 91.19 153 ALA A N 1
ATOM 1162 C CA . ALA A 1 153 ? -14.192 -9.339 0.727 1.00 91.19 153 ALA A CA 1
ATOM 1163 C C . ALA A 1 153 ? -13.701 -8.970 2.137 1.00 91.19 153 ALA A C 1
ATOM 1165 O O . ALA A 1 153 ? -14.450 -9.064 3.106 1.00 91.19 153 ALA A O 1
ATOM 1166 N N . GLU A 1 154 ? -12.469 -8.473 2.251 1.00 91.56 154 GLU A N 1
ATOM 1167 C CA . GLU A 1 154 ? -11.860 -8.159 3.546 1.00 91.56 154 GLU A CA 1
ATOM 1168 C C . GLU A 1 154 ? -12.548 -6.990 4.262 1.00 91.56 154 GLU A C 1
ATOM 1170 O O . GLU A 1 154 ? -12.677 -7.002 5.488 1.00 91.56 154 GLU A O 1
ATOM 1175 N N . LEU A 1 155 ? -13.006 -5.974 3.520 1.00 86.06 155 LEU A N 1
ATOM 1176 C CA . LEU A 1 155 ? -13.789 -4.888 4.110 1.00 86.06 155 LEU A CA 1
ATOM 1177 C C . LEU A 1 155 ? -15.142 -5.390 4.620 1.00 86.06 155 LEU A C 1
ATOM 1179 O O . LEU A 1 155 ? -15.537 -4.999 5.718 1.00 86.06 155 LEU A O 1
ATOM 1183 N N . GLY A 1 156 ? -15.816 -6.271 3.873 1.00 79.50 156 GLY A N 1
ATOM 1184 C CA . GLY A 1 156 ? -17.057 -6.920 4.308 1.00 79.50 156 GLY A CA 1
ATOM 1185 C C . GLY A 1 156 ? -16.887 -7.658 5.638 1.00 79.50 156 GLY A C 1
ATOM 1186 O O . GLY A 1 156 ? -17.610 -7.395 6.601 1.00 79.50 156 GLY A O 1
ATOM 1187 N N . ASP A 1 157 ? -15.859 -8.497 5.729 1.00 85.94 157 ASP A N 1
ATOM 1188 C CA . ASP A 1 157 ? -15.524 -9.233 6.949 1.00 85.94 157 ASP A CA 1
ATOM 1189 C C . ASP A 1 157 ? -15.209 -8.305 8.133 1.00 85.94 157 ASP A C 1
ATOM 1191 O O . ASP A 1 157 ? -15.600 -8.561 9.277 1.00 85.94 157 ASP A O 1
ATOM 1195 N N . GLU A 1 158 ? -14.460 -7.225 7.897 1.00 81.94 158 GLU A N 1
ATOM 1196 C CA . GLU A 1 158 ? -14.100 -6.278 8.954 1.00 81.94 158 GLU A CA 1
ATOM 1197 C C . GLU A 1 158 ? -15.283 -5.424 9.415 1.00 81.94 158 GLU A C 1
ATOM 1199 O O . GLU A 1 158 ? -15.347 -5.104 10.607 1.00 81.94 158 GLU A O 1
ATOM 1204 N N . ILE A 1 159 ? -16.241 -5.119 8.531 1.00 74.38 159 ILE A N 1
ATOM 1205 C CA . ILE A 1 159 ? -17.529 -4.505 8.893 1.00 74.38 159 ILE A CA 1
ATOM 1206 C C . ILE A 1 159 ? -18.273 -5.404 9.869 1.00 74.38 159 ILE A C 1
ATOM 1208 O O . ILE A 1 159 ? -18.652 -4.953 10.954 1.00 74.38 159 ILE A O 1
ATOM 1212 N N . GLU A 1 160 ? -18.442 -6.680 9.526 1.00 78.00 160 GLU A N 1
ATOM 1213 C CA . GLU A 1 160 ? -19.181 -7.618 10.366 1.00 78.00 160 GLU A CA 1
ATOM 1214 C C . GLU A 1 160 ? -18.505 -7.770 11.737 1.00 78.00 160 GLU A C 1
ATOM 1216 O O . GLU A 1 160 ? -19.133 -7.614 12.792 1.00 78.00 160 GLU A O 1
ATOM 1221 N N . LYS A 1 161 ? -17.179 -7.955 11.747 1.00 82.50 161 LYS A N 1
ATOM 1222 C CA . LYS A 1 161 ? -16.386 -8.018 12.984 1.00 82.50 161 LYS A CA 1
ATOM 1223 C C . LYS A 1 161 ? -16.477 -6.716 13.784 1.00 82.50 161 LYS A C 1
ATOM 1225 O O . LYS A 1 161 ? -16.503 -6.751 15.017 1.00 82.50 161 LYS A O 1
ATOM 1230 N N . ALA A 1 162 ? -16.478 -5.549 13.137 1.00 73.75 162 ALA A N 1
ATOM 1231 C CA . ALA A 1 162 ? -16.632 -4.257 13.806 1.00 73.75 162 ALA A CA 1
ATOM 1232 C C . ALA A 1 162 ? -18.009 -4.126 14.470 1.00 73.75 162 ALA A C 1
ATOM 1234 O O . ALA A 1 162 ? -18.061 -3.797 15.659 1.00 73.75 162 ALA A O 1
ATOM 1235 N N . ALA A 1 163 ? -19.085 -4.477 13.764 1.00 70.12 163 ALA A N 1
ATOM 1236 C CA . ALA A 1 163 ? -20.448 -4.475 14.289 1.00 70.12 163 ALA A CA 1
ATOM 1237 C C . ALA A 1 163 ? -20.590 -5.404 15.508 1.00 70.12 163 ALA A C 1
ATOM 1239 O O . ALA A 1 163 ? -21.065 -4.986 16.567 1.00 70.12 163 ALA A O 1
ATOM 1240 N N . GLN A 1 164 ? -20.068 -6.633 15.423 1.00 81.56 164 GLN A N 1
ATOM 1241 C CA . GLN A 1 164 ? -20.063 -7.575 16.548 1.00 81.56 164 GLN A CA 1
ATOM 1242 C C . GLN A 1 164 ? -19.275 -7.033 17.756 1.00 81.56 164 GLN A C 1
ATOM 1244 O O . GLN A 1 164 ? -19.707 -7.158 18.907 1.00 81.56 164 GLN A O 1
ATOM 1249 N N . ARG A 1 165 ? -18.111 -6.405 17.525 1.00 80.50 165 ARG A N 1
ATOM 1250 C CA . ARG A 1 165 ? -17.304 -5.780 18.591 1.00 80.50 165 ARG A CA 1
ATOM 1251 C C . ARG A 1 165 ? -18.047 -4.618 19.254 1.00 80.50 165 ARG A C 1
ATOM 1253 O O . ARG A 1 165 ? -17.983 -4.498 20.480 1.00 80.50 165 ARG A O 1
ATOM 1260 N N . ALA A 1 166 ? -18.742 -3.789 18.479 1.00 72.44 166 ALA A N 1
ATOM 1261 C CA . ALA A 1 166 ? -19.559 -2.694 18.992 1.00 72.44 166 ALA A CA 1
ATOM 1262 C C . ALA A 1 166 ? -20.718 -3.215 19.858 1.00 72.44 166 ALA A C 1
ATOM 1264 O O . ALA A 1 166 ? -20.844 -2.794 21.011 1.00 72.44 166 ALA A O 1
ATOM 1265 N N . ALA A 1 167 ? -21.466 -4.213 19.375 1.00 75.81 167 ALA A N 1
ATOM 1266 C CA . ALA A 1 167 ? -22.551 -4.853 20.122 1.00 75.81 167 ALA A CA 1
ATOM 1267 C C . ALA A 1 167 ? -22.066 -5.446 21.459 1.00 75.81 167 ALA A C 1
ATOM 1269 O O . ALA A 1 167 ? -22.643 -5.180 22.515 1.00 75.81 167 ALA A O 1
ATOM 1270 N N . ARG A 1 168 ? -20.931 -6.163 21.458 1.00 84.75 168 ARG A N 1
ATOM 1271 C CA . ARG A 1 168 ? -20.316 -6.701 22.689 1.00 84.75 168 ARG A CA 1
ATOM 1272 C C . ARG A 1 168 ? -19.914 -5.601 23.674 1.00 84.75 168 ARG A C 1
ATOM 1274 O O . ARG A 1 168 ? -20.043 -5.782 24.884 1.00 84.75 168 ARG A O 1
ATOM 1281 N N . ARG A 1 169 ? -19.398 -4.465 23.189 1.00 81.56 169 ARG A N 1
ATOM 1282 C CA . ARG A 1 169 ? -19.036 -3.317 24.042 1.00 81.56 169 ARG A CA 1
ATOM 1283 C C . ARG A 1 169 ? -20.270 -2.654 24.647 1.00 81.56 169 ARG A C 1
ATOM 1285 O O . ARG A 1 169 ? -20.229 -2.328 25.831 1.00 81.56 169 ARG A O 1
ATOM 1292 N N . ALA A 1 170 ? -21.339 -2.486 23.871 1.00 76.62 170 ALA A N 1
ATOM 1293 C CA . ALA A 1 170 ? -22.610 -1.953 24.354 1.00 76.62 170 ALA A CA 1
ATOM 1294 C C . ALA A 1 170 ? -23.206 -2.847 25.454 1.00 76.62 170 ALA A C 1
ATOM 1296 O O . ALA A 1 170 ? -23.490 -2.353 26.543 1.00 76.62 170 ALA A O 1
ATOM 1297 N N . ALA A 1 171 ? -23.257 -4.166 25.231 1.00 86.38 171 ALA A N 1
ATOM 1298 C CA . ALA A 1 171 ? -23.731 -5.133 26.224 1.00 86.38 171 ALA A CA 1
ATOM 1299 C C . ALA A 1 171 ? -22.916 -5.086 27.531 1.00 86.38 171 ALA A C 1
ATOM 1301 O O . ALA A 1 171 ? -23.478 -5.047 28.622 1.00 86.38 171 ALA A O 1
ATOM 1302 N N . ARG A 1 172 ? -21.579 -5.006 27.436 1.00 88.56 172 ARG A N 1
ATOM 1303 C CA . ARG A 1 172 ? -20.702 -4.871 28.616 1.00 88.56 172 ARG A CA 1
ATOM 1304 C C . ARG A 1 172 ? -20.897 -3.558 29.374 1.00 88.56 172 ARG A C 1
ATOM 1306 O O . ARG A 1 172 ? -20.696 -3.540 30.582 1.00 88.56 172 ARG A O 1
ATOM 1313 N N . ARG A 1 173 ? -21.209 -2.457 28.683 1.00 86.88 173 ARG A N 1
ATOM 1314 C CA . ARG A 1 173 ? -21.500 -1.166 29.326 1.00 86.88 173 ARG A CA 1
ATOM 1315 C C . ARG A 1 173 ? -22.842 -1.205 30.048 1.00 86.88 173 ARG A C 1
ATOM 1317 O O . ARG A 1 173 ? -22.891 -0.772 31.191 1.00 86.88 173 ARG A O 1
ATOM 1324 N N . ALA A 1 174 ? -23.872 -1.774 29.419 1.00 84.88 174 ALA A N 1
ATOM 1325 C CA . ALA A 1 174 ? -25.183 -1.956 30.037 1.00 84.88 174 ALA A CA 1
ATOM 1326 C C . ALA A 1 174 ? -25.078 -2.781 31.331 1.00 84.88 174 ALA A C 1
ATOM 1328 O O . ALA A 1 174 ? -25.526 -2.321 32.369 1.00 84.88 174 ALA A O 1
ATOM 1329 N N . ALA A 1 175 ? -24.355 -3.906 31.299 1.00 87.50 175 ALA A N 1
ATOM 1330 C CA . ALA A 1 175 ? -24.148 -4.773 32.464 1.00 87.50 175 ALA A CA 1
ATOM 1331 C C . ALA A 1 175 ? -23.279 -4.172 33.592 1.00 87.50 175 ALA A C 1
ATOM 1333 O O . ALA A 1 175 ? -23.169 -4.769 34.654 1.00 87.50 175 ALA A O 1
ATOM 1334 N N . ARG A 1 176 ? -22.589 -3.047 33.353 1.00 82.38 176 ARG A N 1
ATOM 1335 C CA . ARG A 1 176 ? -21.805 -2.320 34.374 1.00 82.38 176 ARG A CA 1
ATOM 1336 C C . ARG A 1 176 ? -22.529 -1.087 34.918 1.00 82.38 176 ARG A C 1
ATOM 1338 O O . ARG A 1 176 ? -22.056 -0.512 35.891 1.00 82.38 176 ARG A O 1
ATOM 1345 N N . GLY A 1 177 ? -23.576 -0.633 34.229 1.00 68.06 177 GLY A N 1
ATOM 1346 C CA . GLY A 1 177 ? -24.411 0.502 34.629 1.00 68.06 177 GLY A CA 1
ATOM 1347 C C . GLY A 1 177 ? -25.733 0.093 35.288 1.00 68.06 177 GLY A C 1
ATOM 1348 O O . GLY A 1 177 ? -26.432 0.966 35.790 1.00 68.06 177 GLY A O 1
ATOM 1349 N N . SER A 1 178 ? -26.060 -1.202 35.261 1.00 51.16 178 SER A N 1
ATOM 1350 C CA . SER A 1 178 ? -27.072 -1.883 36.081 1.00 51.16 178 SER A CA 1
ATOM 1351 C C . SER A 1 178 ? -26.441 -2.458 37.341 1.00 51.16 178 SER A C 1
ATOM 1353 O O . SER A 1 178 ? -27.078 -2.378 38.407 1.00 51.16 178 SER A O 1
#

Organism: NCBI:txid443610